Protein AF-A0A8S2N351-F1 (afdb_monomer_lite)

Foldseek 3Di:
DDPDPDPPVVVVLVVLLVVLVVLLVVLVVLLVVLVVCVVVVNDDPVSVVVSVVSVVSSVVSVVVSVVSVCVVVVVVVVVVVD

Radius of gyration: 18.62 Å; chains: 1; bounding box: 42×24×54 Å

Organism: NCBI:txid392030

Sequence (82 aa):
LCPPENVDYNNIEYSIITAHESEINRLNVLIQNGQQLFENDQLNDEQYKQLAIDVGRRFMLQLEVQKLKQERDGRAAQLNVV

Structure (mmCIF, N/CA/C/O backbone):
data_AF-A0A8S2N351-F1
#
_entry.id   AF-A0A8S2N351-F1
#
loop_
_atom_site.group_PDB
_atom_site.id
_atom_site.type_symbol
_atom_site.label_atom_id
_atom_site.label_alt_id
_atom_site.label_comp_id
_atom_site.label_asym_id
_atom_site.label_entity_id
_atom_site.label_seq_id
_atom_site.pdbx_PDB_ins_code
_atom_site.Cartn_x
_atom_site.Cartn_y
_atom_site.Cartn_z
_atom_site.occupancy
_atom_site.B_iso_or_equiv
_atom_site.auth_seq_id
_atom_site.auth_comp_id
_atom_site.auth_asym_id
_atom_site.auth_atom_id
_atom_site.pdbx_PDB_model_num
ATOM 1 N N . LEU A 1 1 ? 29.576 17.854 -21.060 1.00 47.41 1 LEU A N 1
ATOM 2 C CA . LEU A 1 1 ? 29.610 16.776 -20.049 1.00 47.41 1 LEU A CA 1
ATOM 3 C C . LEU A 1 1 ? 28.777 15.633 -20.607 1.00 47.41 1 LEU A C 1
ATOM 5 O O . LEU A 1 1 ? 27.558 15.716 -20.561 1.00 47.41 1 LEU A O 1
ATOM 9 N N . CYS A 1 2 ? 29.419 14.659 -21.256 1.00 45.22 2 CYS A N 1
ATOM 10 C CA . CYS A 1 2 ? 28.740 13.427 -21.660 1.00 45.22 2 CYS A CA 1
ATOM 11 C C . CYS A 1 2 ? 28.349 12.655 -20.389 1.00 45.22 2 CYS A C 1
ATOM 13 O O . CYS A 1 2 ? 29.156 12.636 -19.454 1.00 45.22 2 CYS A O 1
ATOM 15 N N . PRO A 1 3 ? 27.143 12.069 -20.306 1.00 54.38 3 PRO A N 1
ATOM 16 C CA . PRO A 1 3 ? 26.809 11.198 -19.189 1.00 54.38 3 PRO A CA 1
ATOM 17 C C . PRO A 1 3 ? 27.753 9.982 -19.192 1.00 54.38 3 PRO A C 1
ATOM 19 O O . PRO A 1 3 ? 28.185 9.560 -20.267 1.00 54.38 3 PRO A O 1
ATOM 22 N N . PRO A 1 4 ? 28.115 9.446 -18.014 1.00 58.16 4 PRO A N 1
ATOM 23 C CA . PRO A 1 4 ? 28.993 8.288 -17.924 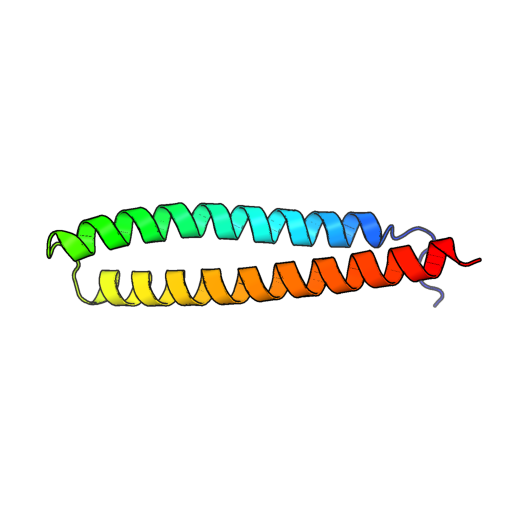1.00 58.16 4 PRO A CA 1
ATOM 24 C C . PRO A 1 4 ? 28.378 7.099 -18.670 1.00 58.16 4 PRO A C 1
ATOM 26 O O . PRO A 1 4 ? 27.239 6.705 -18.415 1.00 58.16 4 PRO A O 1
ATOM 29 N N . GLU A 1 5 ? 29.149 6.549 -19.607 1.00 57.56 5 GLU A N 1
ATOM 30 C CA . GLU A 1 5 ? 28.856 5.292 -20.289 1.00 57.56 5 GLU A CA 1
ATOM 31 C C . GLU A 1 5 ? 28.715 4.189 -19.227 1.00 57.56 5 GLU A C 1
ATOM 33 O O . GLU A 1 5 ? 29.611 3.999 -18.404 1.00 57.56 5 GLU A O 1
ATOM 38 N N . ASN A 1 6 ? 27.596 3.459 -19.258 1.00 50.12 6 ASN A N 1
ATOM 39 C CA . ASN A 1 6 ? 27.262 2.311 -18.396 1.00 50.12 6 ASN A CA 1
ATOM 40 C C . ASN A 1 6 ? 26.559 2.597 -17.057 1.00 50.12 6 ASN A C 1
ATOM 42 O O . ASN A 1 6 ? 26.747 1.858 -16.090 1.00 50.12 6 ASN A O 1
ATOM 46 N N . VAL A 1 7 ? 25.669 3.590 -16.990 1.00 53.03 7 VAL A N 1
ATOM 47 C CA . VAL A 1 7 ? 24.565 3.483 -16.022 1.00 53.03 7 VAL A CA 1
ATOM 48 C C . VAL A 1 7 ? 23.570 2.469 -16.581 1.00 53.03 7 VAL A C 1
ATOM 50 O O . VAL A 1 7 ? 22.852 2.756 -17.537 1.00 53.03 7 VAL A O 1
ATOM 53 N N . ASP A 1 8 ? 23.555 1.262 -16.022 1.00 60.25 8 ASP A N 1
ATOM 54 C CA . ASP A 1 8 ? 22.544 0.259 -16.347 1.00 60.25 8 ASP A CA 1
ATOM 55 C C . ASP A 1 8 ? 21.204 0.680 -15.729 1.00 60.25 8 ASP A C 1
ATOM 57 O O . ASP A 1 8 ? 20.850 0.329 -14.601 1.00 60.25 8 ASP A O 1
ATOM 61 N N . TYR A 1 9 ? 20.479 1.515 -16.471 1.00 57.31 9 TYR A N 1
ATOM 62 C CA . TYR A 1 9 ? 19.174 2.033 -16.074 1.00 57.31 9 TYR A CA 1
ATOM 63 C C . TYR A 1 9 ? 18.169 0.908 -15.787 1.00 57.31 9 TYR A C 1
ATOM 65 O O . TYR A 1 9 ? 17.321 1.077 -14.913 1.00 57.31 9 TYR A O 1
ATOM 73 N N . ASN A 1 10 ? 18.309 -0.263 -16.423 1.00 61.12 10 ASN A N 1
ATOM 74 C CA . ASN A 1 10 ? 17.451 -1.416 -16.145 1.00 61.12 10 ASN A CA 1
ATOM 75 C C . ASN A 1 10 ? 17.712 -1.985 -14.742 1.00 61.12 10 ASN A C 1
ATOM 77 O O . ASN A 1 10 ? 16.766 -2.355 -14.045 1.00 61.12 10 ASN A O 1
ATOM 81 N N . ASN A 1 11 ? 18.972 -2.003 -14.295 1.00 68.19 11 ASN A N 1
ATOM 82 C CA . ASN A 1 11 ? 19.339 -2.433 -12.942 1.00 68.19 11 ASN A CA 1
ATOM 83 C C . ASN A 1 11 ? 18.847 -1.457 -11.859 1.00 68.19 11 ASN A C 1
ATOM 85 O O . ASN A 1 11 ? 18.389 -1.891 -10.799 1.00 68.19 11 ASN A O 1
ATOM 89 N N . ILE A 1 12 ? 18.879 -0.147 -12.124 1.00 70.69 12 ILE A N 1
ATOM 90 C CA . ILE A 1 12 ? 18.348 0.864 -11.194 1.00 70.69 12 ILE A CA 1
ATOM 91 C C . ILE A 1 12 ? 16.820 0.766 -11.101 1.00 70.69 12 ILE A C 1
ATOM 93 O O . ILE A 1 12 ? 16.274 0.728 -9.999 1.00 70.69 12 ILE A O 1
ATOM 97 N N . GLU A 1 13 ? 16.118 0.666 -12.231 1.00 70.38 13 GLU A N 1
ATOM 98 C CA . GLU A 1 13 ? 14.655 0.541 -12.253 1.00 70.38 13 GLU A CA 1
ATOM 99 C C . GLU A 1 13 ? 14.171 -0.743 -11.581 1.00 70.38 13 GLU A C 1
ATOM 101 O O . GLU A 1 13 ? 13.236 -0.706 -10.778 1.00 70.38 13 GLU A O 1
ATOM 106 N N . TYR A 1 14 ? 14.841 -1.870 -11.834 1.00 75.12 14 TYR A N 1
ATOM 107 C CA . TYR A 1 14 ? 14.545 -3.128 -11.153 1.00 75.12 14 TYR A CA 1
ATOM 108 C C . TYR A 1 14 ? 14.738 -3.013 -9.635 1.00 75.12 14 TYR A C 1
ATOM 110 O O . TYR A 1 14 ? 13.893 -3.476 -8.864 1.00 75.12 14 TYR A O 1
ATOM 118 N N . SER A 1 15 ? 15.812 -2.349 -9.195 1.00 82.25 15 SER A N 1
ATOM 119 C CA . SER A 1 15 ? 16.070 -2.105 -7.773 1.00 82.25 15 SER A CA 1
ATOM 120 C C . SER A 1 15 ? 14.983 -1.239 -7.130 1.00 82.25 15 SER A C 1
ATOM 122 O O . SER A 1 15 ? 14.572 -1.518 -6.003 1.00 82.25 15 SER A O 1
ATOM 124 N N . ILE A 1 16 ? 14.491 -0.212 -7.829 1.00 88.44 16 ILE A N 1
ATOM 125 C CA . ILE A 1 16 ? 13.418 0.662 -7.334 1.00 88.44 16 ILE A CA 1
ATOM 126 C C . ILE A 1 16 ? 12.104 -0.115 -7.232 1.00 88.44 16 ILE A C 1
ATOM 128 O O . ILE A 1 16 ? 11.472 -0.084 -6.176 1.00 88.44 16 ILE A O 1
ATOM 132 N N . ILE A 1 17 ? 11.718 -0.851 -8.281 1.00 90.12 17 ILE A N 1
ATOM 133 C CA . ILE A 1 17 ? 10.500 -1.677 -8.286 1.00 90.12 17 ILE A CA 1
ATOM 134 C C . ILE A 1 17 ? 10.536 -2.679 -7.128 1.00 90.12 17 ILE A C 1
ATOM 136 O O . ILE A 1 17 ? 9.592 -2.740 -6.343 1.00 90.12 17 ILE A O 1
ATOM 140 N N . THR A 1 18 ? 11.651 -3.396 -6.965 1.00 91.25 18 THR A N 1
ATOM 141 C CA . THR A 1 18 ? 11.818 -4.393 -5.896 1.00 91.25 18 THR A CA 1
ATOM 142 C C . THR A 1 18 ? 11.713 -3.755 -4.506 1.00 91.25 18 THR A C 1
ATOM 144 O O . THR A 1 18 ? 11.083 -4.312 -3.607 1.00 91.25 18 THR A O 1
ATOM 147 N N . ALA A 1 19 ? 12.290 -2.564 -4.314 1.00 93.06 19 ALA A N 1
ATOM 148 C CA . ALA A 1 19 ? 12.186 -1.837 -3.051 1.00 93.06 19 ALA A CA 1
ATOM 149 C C . ALA A 1 19 ? 10.737 -1.424 -2.736 1.00 93.06 19 ALA A C 1
ATOM 151 O O . ALA A 1 19 ? 10.283 -1.594 -1.604 1.00 93.06 19 ALA A O 1
ATOM 152 N N . HIS A 1 20 ? 9.992 -0.941 -3.735 1.00 94.38 20 HIS A N 1
ATOM 153 C CA . HIS A 1 20 ? 8.587 -0.565 -3.562 1.00 94.38 20 HIS A CA 1
ATOM 154 C C . HIS A 1 20 ? 7.707 -1.790 -3.277 1.00 94.38 20 HIS A C 1
ATOM 156 O O . HIS A 1 20 ? 6.843 -1.733 -2.405 1.00 94.38 20 HIS A O 1
ATOM 162 N N . GLU A 1 21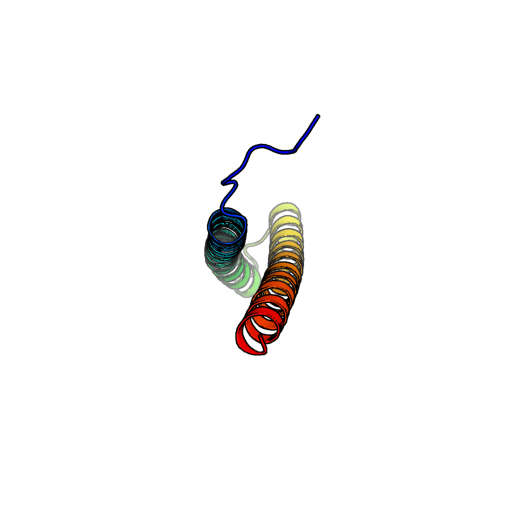 ? 7.947 -2.921 -3.945 1.00 95.44 21 GLU A N 1
ATOM 163 C CA . GLU A 1 21 ? 7.253 -4.185 -3.666 1.00 95.44 21 GLU A CA 1
ATOM 164 C C . GLU A 1 21 ? 7.530 -4.704 -2.248 1.00 95.44 21 GLU A C 1
ATOM 166 O O . GLU A 1 21 ? 6.615 -5.173 -1.567 1.00 95.44 21 GLU A O 1
ATOM 171 N N . SER A 1 22 ? 8.768 -4.571 -1.768 1.00 96.31 22 SER A N 1
ATOM 172 C CA . SER A 1 22 ? 9.133 -4.904 -0.388 1.00 96.31 22 SER A CA 1
ATOM 173 C C . SER A 1 22 ? 8.383 -4.032 0.628 1.00 96.31 22 SER A C 1
ATOM 175 O O . SER A 1 22 ? 7.810 -4.547 1.591 1.00 96.31 22 SER A O 1
ATOM 177 N N . GLU A 1 23 ? 8.301 -2.722 0.384 1.00 96.88 23 GLU A N 1
ATOM 178 C CA . GLU A 1 23 ? 7.552 -1.806 1.251 1.00 96.88 23 GLU A CA 1
ATOM 179 C C . GLU A 1 23 ? 6.042 -2.088 1.222 1.00 96.88 23 GLU A C 1
ATOM 181 O O . GLU A 1 23 ? 5.392 -2.075 2.267 1.00 96.88 23 GLU A O 1
ATOM 186 N N . ILE A 1 24 ? 5.475 -2.430 0.059 1.00 98.06 24 ILE A N 1
ATOM 187 C CA . ILE A 1 24 ? 4.077 -2.878 -0.049 1.00 98.06 24 ILE A CA 1
ATOM 188 C C . ILE A 1 24 ? 3.840 -4.115 0.826 1.00 98.06 24 ILE A C 1
ATOM 190 O O . ILE A 1 24 ? 2.843 -4.170 1.547 1.00 98.06 24 ILE A O 1
ATOM 194 N N . ASN A 1 25 ? 4.754 -5.089 0.812 1.00 97.25 25 ASN A N 1
ATOM 195 C CA . ASN A 1 25 ? 4.639 -6.285 1.650 1.00 97.25 25 ASN A CA 1
ATOM 196 C C . ASN A 1 25 ? 4.698 -5.951 3.144 1.00 97.25 25 ASN A C 1
ATOM 198 O O . ASN A 1 25 ? 3.903 -6.480 3.921 1.00 97.25 25 ASN A O 1
ATOM 202 N N . ARG A 1 26 ? 5.582 -5.034 3.550 1.00 98.06 26 ARG A N 1
ATOM 203 C CA . ARG A 1 26 ? 5.632 -4.539 4.931 1.00 98.06 26 ARG A CA 1
ATOM 204 C C . ARG A 1 26 ? 4.318 -3.860 5.331 1.00 98.06 26 ARG A C 1
ATOM 206 O O . ARG A 1 26 ? 3.787 -4.155 6.401 1.00 98.06 26 ARG A O 1
ATOM 213 N N . LEU A 1 27 ? 3.775 -2.989 4.480 1.00 98.19 27 LEU A N 1
ATOM 214 C CA . LEU A 1 27 ? 2.500 -2.312 4.731 1.00 98.19 27 LEU A CA 1
ATOM 215 C C . LEU A 1 27 ? 1.331 -3.298 4.797 1.00 98.19 27 LEU A C 1
ATOM 217 O O . LEU A 1 27 ? 0.458 -3.122 5.637 1.00 98.19 27 LEU A O 1
ATOM 221 N N . ASN A 1 28 ? 1.322 -4.363 3.987 1.00 98.06 28 ASN A N 1
ATOM 222 C CA . ASN A 1 28 ? 0.297 -5.409 4.070 1.00 98.06 28 ASN A CA 1
ATOM 223 C C . ASN A 1 28 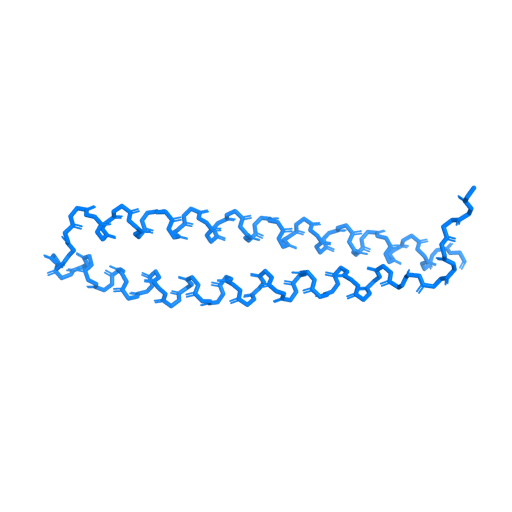? 0.229 -6.034 5.467 1.00 98.06 28 ASN A C 1
ATOM 225 O O . ASN A 1 28 ? -0.865 -6.195 5.998 1.00 98.06 28 ASN A O 1
ATOM 229 N N . VAL A 1 29 ? 1.378 -6.332 6.081 1.00 97.69 29 VAL A N 1
ATOM 230 C CA . VAL A 1 29 ? 1.429 -6.887 7.443 1.00 97.69 29 VAL A CA 1
ATOM 231 C C . VAL A 1 29 ? 0.904 -5.879 8.470 1.00 97.69 29 VAL A C 1
ATOM 233 O O . VAL A 1 29 ? 0.104 -6.239 9.332 1.00 97.69 29 VAL A O 1
ATOM 236 N N . LEU A 1 30 ? 1.310 -4.608 8.371 1.00 97.38 30 LEU A N 1
ATOM 237 C CA . LEU A 1 30 ? 0.837 -3.554 9.278 1.00 97.38 30 LEU A CA 1
ATOM 238 C C . LEU A 1 30 ? -0.677 -3.340 9.165 1.00 97.38 30 LEU A C 1
ATOM 240 O O . LEU A 1 30 ? -1.366 -3.279 10.182 1.00 97.38 30 LEU A O 1
ATOM 244 N N . ILE A 1 31 ? -1.197 -3.300 7.937 1.00 98.19 31 ILE A N 1
ATOM 245 C CA . ILE A 1 31 ? -2.625 -3.150 7.659 1.00 98.19 31 ILE A CA 1
ATOM 246 C C . ILE A 1 31 ? -3.401 -4.359 8.178 1.00 98.19 31 ILE A C 1
ATOM 248 O O . ILE A 1 31 ? -4.421 -4.162 8.822 1.00 98.19 31 ILE A O 1
ATOM 252 N N . GLN A 1 32 ? -2.926 -5.588 7.955 1.00 98.06 32 GLN A N 1
ATOM 253 C CA . GLN A 1 32 ? -3.585 -6.797 8.465 1.00 98.06 32 GLN A CA 1
ATOM 254 C C . GLN A 1 32 ? -3.676 -6.792 9.995 1.00 98.06 32 GLN A C 1
ATOM 256 O O . GLN A 1 32 ? -4.744 -7.046 10.548 1.00 98.06 32 GLN A O 1
ATOM 261 N N . ASN A 1 33 ? -2.588 -6.437 10.681 1.00 96.38 33 ASN A N 1
ATOM 262 C CA . ASN A 1 33 ? -2.590 -6.317 12.138 1.00 96.38 33 ASN A CA 1
ATOM 263 C C . ASN A 1 33 ? -3.539 -5.204 12.606 1.00 96.38 33 ASN A C 1
ATOM 265 O O . ASN A 1 33 ? -4.311 -5.394 13.542 1.00 96.38 33 ASN A O 1
ATOM 269 N N . GLY A 1 34 ? -3.515 -4.047 11.941 1.00 96.88 34 GLY A N 1
ATOM 270 C CA . GLY A 1 34 ? -4.410 -2.935 12.251 1.00 96.88 34 GLY A CA 1
ATOM 271 C C . GLY A 1 34 ? -5.882 -3.267 12.001 1.00 96.88 34 GLY A C 1
ATOM 272 O O . GLY A 1 34 ? -6.725 -2.895 12.807 1.00 96.88 34 GLY A O 1
ATOM 273 N N . GLN A 1 35 ? -6.198 -4.012 10.941 1.00 96.50 35 GLN A N 1
ATOM 274 C CA . GLN A 1 35 ? -7.549 -4.495 10.648 1.00 96.50 35 GLN A CA 1
ATOM 275 C C . GLN A 1 35 ? -8.057 -5.434 11.740 1.00 96.50 35 GLN A C 1
ATOM 277 O O . GLN A 1 35 ? -9.169 -5.247 12.217 1.00 96.50 35 GLN A O 1
ATOM 282 N N . GLN A 1 36 ? -7.231 -6.375 12.204 1.00 97.25 36 GLN A N 1
ATOM 283 C CA . GLN A 1 36 ? -7.603 -7.243 13.325 1.00 97.25 36 GLN A CA 1
ATOM 284 C C . GLN A 1 36 ? -7.877 -6.440 14.602 1.00 97.25 36 GLN A C 1
ATOM 286 O O . GLN A 1 36 ? -8.828 -6.727 15.322 1.00 97.25 36 GLN A O 1
ATOM 291 N N . LEU A 1 37 ? -7.070 -5.417 14.895 1.00 96.25 37 LEU A N 1
ATOM 292 C CA . LEU A 1 37 ? -7.314 -4.539 16.043 1.00 96.25 37 LEU A CA 1
ATOM 293 C C . LEU A 1 37 ? -8.586 -3.698 15.863 1.00 96.25 37 LEU A C 1
ATOM 295 O O . LEU A 1 37 ? -9.309 -3.488 16.833 1.00 96.25 37 LEU A O 1
ATOM 299 N N . PHE A 1 38 ? -8.871 -3.235 14.643 1.00 94.75 38 PHE A N 1
ATOM 300 C CA . PHE A 1 38 ? -10.093 -2.498 14.318 1.00 94.75 38 PHE A CA 1
ATOM 301 C C . PHE A 1 38 ? -11.338 -3.361 14.530 1.00 94.75 38 PHE A C 1
ATOM 303 O O . PHE A 1 38 ? -12.266 -2.932 15.201 1.00 94.75 38 PHE A O 1
ATOM 310 N N . GLU A 1 39 ? -11.336 -4.590 14.009 1.00 96.19 39 GLU A N 1
ATOM 311 C CA . GLU A 1 39 ? -12.450 -5.541 14.130 1.00 96.19 39 GLU A CA 1
ATOM 312 C C . GLU A 1 39 ? -12.760 -5.925 15.584 1.00 96.19 39 GLU A C 1
ATOM 314 O O . GLU A 1 39 ? -13.888 -6.300 15.893 1.00 96.19 39 GLU A O 1
ATOM 319 N N . ASN A 1 40 ? -11.774 -5.813 16.477 1.00 96.56 40 ASN A N 1
ATOM 320 C CA . ASN A 1 40 ? -11.924 -6.083 17.905 1.00 96.56 40 ASN A CA 1
ATOM 321 C C . ASN A 1 40 ? -12.201 -4.818 18.747 1.00 96.56 40 ASN A C 1
ATOM 323 O O . ASN A 1 40 ? -12.154 -4.902 19.974 1.00 96.56 40 ASN A O 1
ATOM 327 N N . ASP A 1 41 ? -12.433 -3.654 18.125 1.00 94.44 41 ASP A N 1
ATOM 328 C CA . ASP A 1 41 ? -12.578 -2.349 18.796 1.00 94.44 41 ASP A CA 1
ATOM 329 C C . ASP A 1 41 ? -11.380 -1.988 19.710 1.00 94.44 41 ASP A C 1
ATOM 331 O O . ASP A 1 41 ? -11.515 -1.325 20.739 1.00 94.44 41 ASP A O 1
ATOM 335 N N . GLN A 1 42 ? -10.173 -2.437 19.345 1.00 96.75 42 GLN A N 1
ATOM 336 C CA . GLN A 1 42 ? -8.936 -2.250 20.122 1.00 96.75 42 GLN A CA 1
ATOM 337 C C . GLN A 1 42 ? -8.050 -1.107 19.614 1.00 96.75 42 GLN A C 1
ATOM 339 O O . GLN A 1 42 ? -6.983 -0.862 20.181 1.00 96.75 42 GLN A O 1
ATOM 344 N N . LEU A 1 43 ? -8.453 -0.415 18.546 1.00 96.06 43 LEU A N 1
ATOM 345 C CA . LEU A 1 43 ? -7.731 0.755 18.054 1.00 96.06 43 LEU A CA 1
ATOM 346 C C . LEU A 1 43 ? -8.131 2.008 18.825 1.00 96.06 43 LEU A C 1
ATOM 348 O O . LEU A 1 43 ? -9.310 2.325 18.959 1.00 96.06 43 LEU A O 1
ATOM 352 N N . ASN A 1 44 ? -7.133 2.777 19.249 1.00 96.25 44 ASN A N 1
ATOM 353 C CA . ASN A 1 44 ? -7.344 4.179 19.589 1.00 96.25 44 ASN A CA 1
ATOM 354 C C . ASN A 1 44 ? -7.307 5.070 18.331 1.00 96.25 44 ASN A C 1
ATOM 356 O O . ASN A 1 44 ? -6.861 4.644 17.262 1.00 96.25 44 ASN A O 1
ATOM 360 N N . ASP A 1 45 ? -7.729 6.329 18.473 1.00 96.31 45 ASP A N 1
ATOM 361 C CA . ASP A 1 45 ? -7.796 7.306 17.375 1.00 96.31 45 ASP A CA 1
ATOM 362 C C . ASP A 1 45 ? -6.476 7.462 16.608 1.00 96.31 45 ASP A C 1
ATOM 364 O O . ASP A 1 45 ? -6.481 7.645 15.390 1.00 96.31 45 ASP A O 1
ATOM 368 N N . GLU A 1 46 ? -5.338 7.400 17.300 1.00 97.19 46 GLU A N 1
ATOM 369 C CA . GLU A 1 46 ? -4.025 7.551 16.675 1.00 97.19 46 GLU A CA 1
ATOM 370 C C . GLU A 1 46 ? -3.662 6.317 15.846 1.00 97.19 46 GLU A C 1
ATOM 372 O O . GLU A 1 46 ? -3.228 6.432 14.701 1.00 97.19 46 GLU A O 1
ATOM 377 N N . GLN A 1 47 ? -3.919 5.122 16.379 1.00 96.44 47 GLN A N 1
ATOM 378 C CA . GLN A 1 47 ? -3.700 3.877 15.647 1.00 96.44 47 GLN A CA 1
ATOM 379 C C . GLN A 1 47 ? -4.654 3.753 14.451 1.00 96.44 47 GLN A C 1
ATOM 381 O O . GLN A 1 47 ? -4.247 3.266 13.397 1.00 96.44 47 GLN A O 1
ATOM 386 N N . TYR A 1 48 ? -5.892 4.240 14.571 1.00 96.62 48 TYR A N 1
ATOM 387 C CA . TYR A 1 48 ? -6.836 4.303 13.455 1.00 96.62 48 TYR A CA 1
ATOM 388 C C . TYR A 1 48 ? -6.346 5.241 12.343 1.00 96.62 48 TYR A C 1
ATOM 390 O O . TYR A 1 48 ? -6.356 4.873 11.166 1.00 96.62 48 TYR A O 1
ATOM 398 N N . LYS A 1 49 ? -5.855 6.437 12.696 1.00 97.62 49 LYS A N 1
ATOM 399 C CA . LYS A 1 49 ? -5.243 7.359 11.725 1.00 97.62 49 LYS A CA 1
ATOM 400 C C . LYS A 1 49 ? -4.035 6.728 11.045 1.00 97.62 49 LYS A C 1
ATOM 402 O O . LYS A 1 49 ? -3.923 6.819 9.825 1.00 97.62 49 LYS A O 1
ATOM 407 N N . GLN A 1 50 ? -3.167 6.064 11.807 1.00 97.50 50 G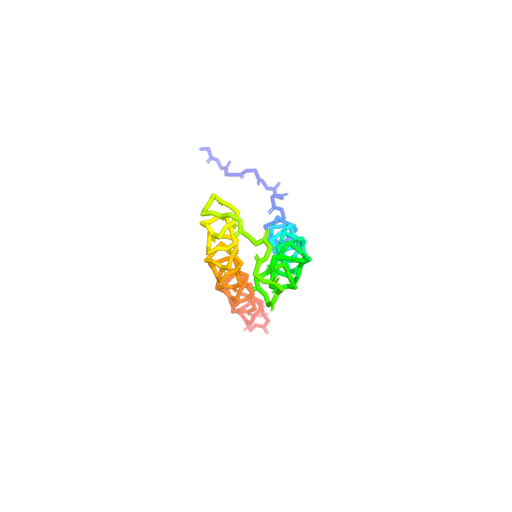LN A N 1
ATOM 408 C CA . GLN A 1 50 ? -1.998 5.397 11.245 1.00 97.50 50 GLN A CA 1
ATOM 409 C C . GLN A 1 50 ? -2.399 4.276 10.281 1.00 97.50 50 GLN A C 1
ATOM 411 O O . GLN A 1 50 ? -1.852 4.204 9.185 1.00 97.50 50 GLN A O 1
ATOM 416 N N . LEU A 1 51 ? -3.408 3.468 10.625 1.00 97.56 51 LEU A N 1
ATOM 417 C CA . LEU A 1 51 ? -3.949 2.445 9.729 1.00 97.56 51 LEU A CA 1
ATOM 418 C C . LEU A 1 51 ? -4.464 3.059 8.418 1.00 97.56 51 LEU A C 1
ATOM 420 O O . LEU A 1 51 ? -4.152 2.558 7.338 1.00 97.56 51 LEU A O 1
ATOM 424 N N . ALA A 1 52 ? -5.207 4.166 8.488 1.00 97.56 52 ALA A N 1
ATOM 425 C CA . ALA A 1 52 ? -5.683 4.866 7.296 1.00 97.56 52 ALA A CA 1
ATOM 426 C C . ALA A 1 52 ? -4.524 5.407 6.434 1.00 97.56 52 ALA A C 1
ATOM 428 O O . ALA A 1 52 ? -4.563 5.295 5.204 1.00 97.56 52 ALA A O 1
ATOM 429 N N . ILE A 1 53 ? -3.475 5.947 7.066 1.00 98.06 53 ILE A N 1
ATOM 430 C CA . ILE A 1 53 ? -2.256 6.399 6.382 1.00 98.06 53 ILE A CA 1
ATOM 431 C C . ILE A 1 53 ? -1.564 5.221 5.695 1.00 98.06 53 ILE A C 1
ATOM 433 O O . ILE A 1 53 ? -1.240 5.325 4.513 1.00 98.06 53 ILE A O 1
ATOM 437 N N . ASP A 1 54 ? -1.375 4.099 6.390 1.00 97.81 54 ASP A N 1
ATOM 438 C CA . ASP A 1 54 ? -0.706 2.911 5.855 1.00 97.81 54 ASP A CA 1
ATOM 439 C C . ASP A 1 54 ? -1.462 2.342 4.647 1.00 97.81 54 ASP A C 1
ATOM 441 O O . ASP A 1 54 ? -0.846 2.024 3.624 1.00 97.81 54 ASP A O 1
ATOM 445 N N . VAL A 1 55 ? -2.800 2.300 4.708 1.00 98.19 55 VAL A N 1
ATOM 446 C CA . VAL A 1 55 ? -3.661 1.922 3.573 1.00 98.19 55 VAL A CA 1
ATOM 447 C C . VAL A 1 55 ? -3.451 2.858 2.382 1.00 98.19 55 VAL A C 1
ATOM 449 O O . VAL A 1 55 ? -3.238 2.386 1.260 1.00 98.19 55 VAL A O 1
ATOM 452 N N . GLY A 1 56 ? -3.468 4.175 2.608 1.00 98.19 56 GLY A N 1
ATOM 453 C CA . GLY A 1 56 ? -3.232 5.163 1.553 1.00 98.19 56 GLY A CA 1
ATOM 454 C C . GLY A 1 56 ? -1.836 5.038 0.937 1.00 98.19 56 GLY A C 1
ATOM 455 O O . GLY A 1 56 ? -1.681 5.049 -0.285 1.00 98.19 56 GLY A O 1
ATOM 456 N N . ARG A 1 57 ? -0.815 4.839 1.774 1.00 98.06 57 ARG A N 1
ATOM 457 C CA . ARG A 1 57 ? 0.581 4.683 1.353 1.00 98.06 57 ARG A CA 1
ATOM 458 C C . ARG A 1 57 ? 0.774 3.418 0.520 1.00 98.06 57 ARG A C 1
ATOM 460 O O . ARG A 1 57 ? 1.416 3.475 -0.528 1.00 98.06 57 ARG A O 1
ATOM 467 N N . ARG A 1 58 ? 0.154 2.302 0.923 1.00 98.06 58 ARG A N 1
ATOM 468 C CA . ARG A 1 58 ? 0.175 1.042 0.164 1.00 98.06 58 ARG A CA 1
ATOM 469 C C . ARG A 1 58 ? -0.435 1.230 -1.218 1.00 98.06 58 ARG A C 1
ATOM 471 O O . ARG A 1 58 ? 0.129 0.764 -2.204 1.00 98.06 58 ARG A O 1
ATOM 478 N N . PHE A 1 59 ? -1.577 1.912 -1.291 1.00 98.00 59 PHE A N 1
ATOM 479 C CA . PHE A 1 59 ? -2.254 2.176 -2.556 1.00 98.00 59 PHE A CA 1
ATOM 480 C C . PHE A 1 59 ? -1.385 3.018 -3.500 1.00 98.00 59 PHE A C 1
ATOM 482 O O . PHE A 1 59 ? -1.205 2.641 -4.656 1.00 98.00 59 PHE A O 1
ATOM 489 N N . MET A 1 60 ? -0.778 4.098 -2.999 1.00 97.50 60 MET A N 1
ATOM 490 C CA . MET A 1 60 ? 0.113 4.950 -3.796 1.00 97.50 60 MET A CA 1
ATOM 491 C C . MET A 1 60 ? 1.332 4.189 -4.331 1.00 97.50 60 MET A C 1
ATOM 493 O O . MET A 1 60 ? 1.617 4.264 -5.525 1.00 97.50 60 MET A O 1
ATOM 497 N N . LEU A 1 61 ? 2.002 3.400 -3.484 1.00 96.62 61 LEU A N 1
ATOM 498 C CA . LEU A 1 61 ? 3.143 2.580 -3.910 1.00 96.62 61 LEU A CA 1
ATOM 499 C C . LEU A 1 61 ? 2.738 1.539 -4.957 1.00 96.62 61 LEU A C 1
ATOM 501 O O . LEU A 1 61 ? 3.482 1.276 -5.897 1.00 96.62 61 LEU A O 1
ATOM 505 N N . GLN A 1 62 ? 1.546 0.955 -4.825 1.00 97.00 62 GLN A N 1
ATOM 506 C CA . GLN A 1 62 ? 1.046 -0.023 -5.785 1.00 97.00 62 GLN A CA 1
ATOM 507 C C . GLN A 1 62 ? 0.808 0.601 -7.167 1.00 97.00 62 GLN A C 1
ATOM 509 O O . GLN A 1 62 ? 1.143 -0.021 -8.177 1.00 97.00 62 GLN A O 1
ATOM 514 N N . LEU A 1 63 ? 0.291 1.833 -7.222 1.00 96.75 63 LEU A N 1
ATOM 515 C CA . LEU A 1 63 ? 0.165 2.589 -8.471 1.00 96.75 63 LEU A CA 1
ATOM 516 C C . LEU A 1 63 ? 1.534 2.917 -9.082 1.00 96.75 63 LEU A C 1
ATOM 518 O O . LEU A 1 63 ? 1.720 2.779 -10.291 1.00 96.75 63 LEU A O 1
ATOM 522 N N . GLU A 1 64 ? 2.503 3.311 -8.258 1.00 94.62 64 GLU A N 1
ATOM 523 C CA . GLU A 1 64 ? 3.861 3.629 -8.707 1.00 94.62 64 GLU A CA 1
ATOM 524 C C . GLU A 1 64 ? 4.575 2.404 -9.289 1.00 94.62 64 GLU A C 1
ATOM 526 O O . GLU A 1 64 ? 5.106 2.469 -10.397 1.00 94.62 64 GLU A O 1
ATOM 531 N N . VAL A 1 65 ? 4.495 1.251 -8.619 1.00 93.81 65 VAL A N 1
ATOM 532 C CA . VAL A 1 65 ? 5.033 -0.018 -9.135 1.00 93.81 65 VAL A CA 1
ATOM 533 C C . VAL A 1 65 ? 4.403 -0.386 -10.475 1.00 93.81 65 VAL A C 1
ATOM 535 O O . VAL A 1 65 ? 5.112 -0.802 -11.392 1.00 93.81 65 VAL A O 1
ATOM 538 N N . GLN A 1 66 ? 3.082 -0.238 -10.616 1.00 93.31 66 GLN A N 1
ATOM 539 C CA . GLN A 1 66 ? 2.399 -0.518 -11.881 1.00 93.31 66 GLN A CA 1
ATOM 540 C C . GLN A 1 66 ? 2.893 0.397 -13.004 1.00 93.31 66 GLN A C 1
ATOM 542 O O . GLN A 1 66 ? 3.189 -0.094 -14.094 1.00 93.31 66 GLN A O 1
ATOM 547 N N . LYS A 1 67 ? 3.040 1.697 -12.731 1.00 92.31 67 LYS A N 1
ATOM 548 C CA . LYS A 1 67 ? 3.566 2.669 -13.693 1.00 92.31 67 LYS A CA 1
ATOM 549 C C . LYS A 1 67 ? 5.000 2.332 -14.113 1.00 92.31 67 LYS A C 1
ATOM 551 O O . LYS A 1 67 ? 5.275 2.248 -15.306 1.00 92.31 67 LYS A O 1
ATOM 556 N N . LEU A 1 68 ? 5.890 2.071 -13.157 1.00 89.25 68 LEU A N 1
ATOM 557 C CA . LEU A 1 68 ? 7.293 1.744 -13.435 1.00 89.25 68 LEU A CA 1
ATOM 558 C C . LEU A 1 68 ? 7.433 0.458 -14.261 1.00 89.25 68 LEU A C 1
ATOM 560 O O . LEU A 1 68 ? 8.227 0.404 -15.198 1.00 89.25 68 LEU A O 1
ATOM 564 N N . LYS A 1 69 ? 6.625 -0.570 -13.969 1.00 89.00 69 LYS A N 1
ATOM 565 C CA . LYS A 1 69 ? 6.591 -1.799 -14.776 1.00 89.00 69 LYS A CA 1
ATOM 566 C C . LYS A 1 69 ? 6.125 -1.531 -16.207 1.00 89.00 69 LYS A C 1
ATOM 568 O O . LYS A 1 69 ? 6.759 -2.019 -17.136 1.00 89.00 69 LYS A O 1
ATOM 573 N N . GLN A 1 70 ? 5.077 -0.724 -16.395 1.00 88.69 70 GLN A N 1
ATOM 574 C CA . GLN A 1 70 ? 4.606 -0.336 -17.731 1.00 88.69 70 GLN A CA 1
ATOM 575 C C . GLN A 1 70 ? 5.675 0.430 -18.520 1.00 88.69 70 GLN A C 1
ATOM 577 O O . GLN A 1 70 ? 5.886 0.148 -19.698 1.00 88.69 70 GLN A O 1
ATOM 582 N N . GLU A 1 71 ? 6.376 1.369 -17.883 1.00 86.56 71 GLU A N 1
ATOM 583 C CA . GLU A 1 71 ? 7.456 2.135 -18.516 1.00 86.56 71 GLU A CA 1
ATOM 584 C C . GLU A 1 71 ? 8.654 1.257 -18.897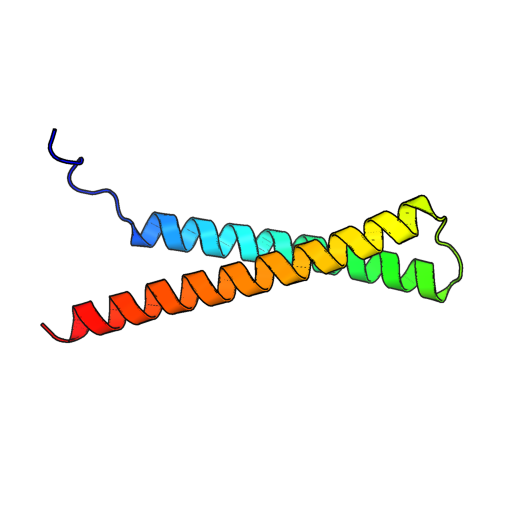 1.00 86.56 71 GLU A C 1
ATOM 586 O O . GLU A 1 71 ? 9.249 1.455 -19.960 1.00 86.56 71 GLU A O 1
ATOM 591 N N . ARG A 1 72 ? 9.006 0.283 -18.050 1.00 82.38 72 ARG A N 1
ATOM 592 C CA . ARG A 1 72 ? 10.054 -0.703 -18.334 1.00 82.38 72 ARG A CA 1
ATOM 593 C C . ARG A 1 72 ? 9.665 -1.600 -19.509 1.00 82.38 72 ARG A C 1
ATOM 595 O O . ARG A 1 72 ? 10.432 -1.745 -20.459 1.00 82.38 72 ARG A O 1
ATOM 602 N N . ASP A 1 73 ? 8.467 -2.177 -19.469 1.00 81.94 73 ASP A N 1
ATOM 603 C CA . ASP A 1 73 ? 8.000 -3.128 -20.482 1.00 81.94 73 ASP A CA 1
ATOM 604 C C . ASP A 1 73 ? 7.785 -2.433 -21.839 1.00 81.94 73 ASP A C 1
ATOM 606 O O . ASP A 1 73 ? 8.157 -2.971 -22.884 1.00 81.94 73 ASP A O 1
ATOM 610 N N . GLY A 1 74 ? 7.278 -1.194 -21.836 1.00 79.69 74 GLY A N 1
ATOM 611 C CA . GLY A 1 74 ? 7.155 -0.366 -23.037 1.00 79.69 74 GLY A CA 1
ATOM 612 C C . GLY A 1 74 ? 8.503 -0.025 -23.681 1.00 79.69 74 GLY A C 1
ATOM 613 O O . GLY A 1 74 ? 8.599 0.017 -24.908 1.00 79.69 74 GLY A O 1
ATOM 614 N N . ARG A 1 75 ? 9.561 0.167 -22.884 1.00 74.44 75 ARG A N 1
ATOM 615 C CA . ARG A 1 75 ? 10.929 0.369 -23.390 1.00 74.44 75 ARG A CA 1
ATOM 616 C C . ARG A 1 75 ? 11.558 -0.920 -23.916 1.00 74.44 75 ARG A C 1
ATOM 618 O O . ARG A 1 75 ? 12.165 -0.895 -24.984 1.00 74.44 75 ARG A O 1
ATOM 625 N N . ALA A 1 76 ? 11.362 -2.049 -23.236 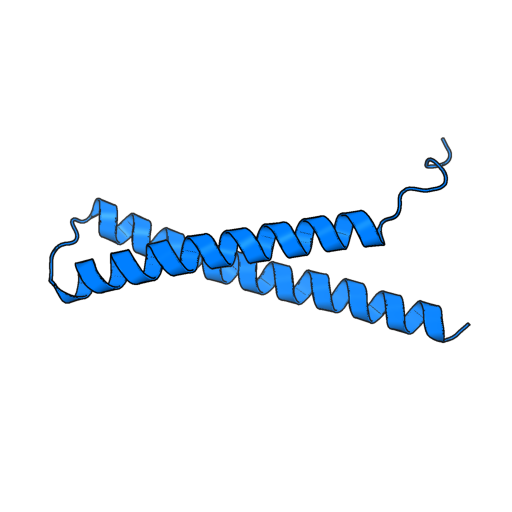1.00 67.75 76 ALA A N 1
ATOM 626 C CA . ALA A 1 76 ? 11.820 -3.354 -23.721 1.00 67.75 76 ALA A CA 1
ATOM 627 C C . ALA A 1 76 ? 11.179 -3.727 -25.073 1.00 67.75 76 ALA A C 1
ATOM 629 O O . ALA A 1 76 ? 11.855 -4.248 -25.960 1.00 67.75 76 ALA A O 1
ATOM 630 N N . ALA A 1 77 ? 9.897 -3.400 -25.263 1.00 67.19 77 ALA A N 1
ATOM 631 C CA . ALA A 1 77 ? 9.211 -3.588 -26.538 1.00 67.19 77 ALA A CA 1
ATOM 632 C C . ALA A 1 77 ? 9.800 -2.723 -27.667 1.00 67.19 77 ALA A C 1
ATOM 634 O O . ALA A 1 77 ? 9.860 -3.186 -28.799 1.00 67.19 77 ALA A O 1
ATOM 635 N N . GLN A 1 78 ? 10.269 -1.503 -27.380 1.00 59.97 78 GLN A N 1
ATOM 636 C CA . GLN A 1 78 ? 10.913 -0.641 -28.382 1.00 59.97 78 GLN A CA 1
ATOM 637 C C . GLN A 1 78 ? 12.312 -1.137 -28.783 1.00 59.97 78 GLN A C 1
ATOM 639 O O . GLN A 1 78 ? 12.684 -1.006 -29.945 1.00 59.97 78 GLN A O 1
ATOM 644 N N . LEU A 1 79 ? 13.072 -1.734 -27.855 1.00 57.59 79 LEU A N 1
ATOM 645 C CA . LEU A 1 79 ? 14.404 -2.288 -28.142 1.00 57.59 79 LEU A CA 1
ATOM 646 C C . LEU A 1 79 ? 14.369 -3.568 -28.995 1.00 57.59 79 LEU A C 1
ATOM 648 O O . LEU A 1 79 ? 15.297 -3.799 -29.758 1.00 57.59 79 LEU A O 1
ATOM 652 N N . ASN A 1 80 ? 13.313 -4.381 -28.897 1.00 55.66 80 ASN A N 1
ATOM 653 C CA . ASN A 1 80 ? 13.176 -5.635 -29.655 1.00 55.66 80 ASN A CA 1
ATOM 654 C C . ASN A 1 80 ? 12.666 -5.455 -31.101 1.00 55.66 80 ASN A C 1
ATOM 656 O O . ASN A 1 80 ? 12.404 -6.446 -31.781 1.00 55.66 80 ASN A O 1
ATOM 660 N N . VAL A 1 81 ? 12.473 -4.215 -31.563 1.00 49.88 81 VAL A N 1
ATOM 661 C CA . VAL A 1 81 ? 11.946 -3.894 -32.906 1.00 49.88 81 VAL A CA 1
ATOM 662 C C . VAL A 1 81 ? 13.046 -3.345 -33.840 1.00 49.88 81 VAL A C 1
ATOM 664 O O . VAL A 1 81 ? 12.748 -2.950 -34.966 1.00 49.88 81 VAL A O 1
ATOM 667 N N . VAL A 1 82 ? 14.318 -3.353 -33.414 1.00 42.19 82 VAL A N 1
ATOM 668 C CA . VAL A 1 82 ? 15.477 -2.904 -34.214 1.00 42.19 82 VAL A CA 1
ATOM 669 C C . VAL A 1 82 ? 16.411 -4.064 -34.530 1.00 42.19 82 VAL A C 1
ATOM 671 O O . VAL A 1 82 ? 16.774 -4.797 -33.585 1.00 42.19 82 VAL A O 1
#

Secondary structure (DSSP, 8-state):
-PPPTT--HHHHHHHHHHHHHHHHHHHHHHHHHHHHHHHTT---HHHHHHHHHHHHHHHHHHHHHHHHHHHHHHHHHHHTT-

pLDDT: mean 85.24, std 16.88, range [42.19, 98.19]